Protein AF-L8PJH9-F1 (afdb_monomer)

Radius of gyration: 15.49 Å; Cα contacts (8 Å, |Δi|>4): 117; chains: 1; bounding box: 26×45×36 Å

Sequence (102 aa):
MSVSRTYETGDPGVPNEYGGYQYWFDNEDLSVDLYVEEPAPDDGFFGQVPAMLMARSRSETQNWEMAEKLYARLARLGRYRLVAFADSGMPIDANFDIGDDW

Secondary structure (DSSP, 8-state):
--------TT---EEETTTEEEEEEE-SSEEEEEEEEPPPTT-TTTT---EEEEEEESSTT-HHHHHHHHHHHHHHHTS---EEE-TTS-EEEESS---S--

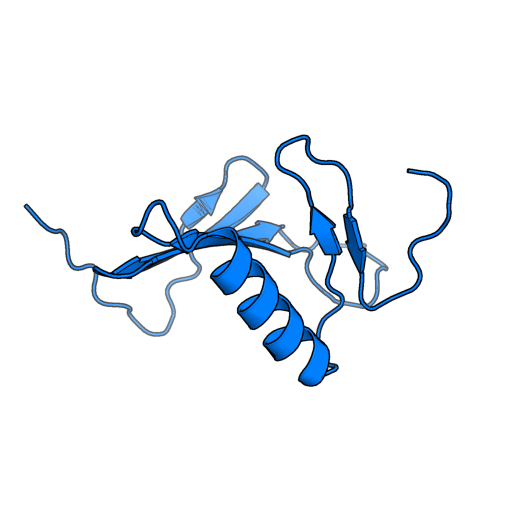Foldseek 3Di:
DDPPDDDDPPDLADQDPQAFHWDWDDDQFKIKIKTWHDDDPPPPPPPDTDMDIDIATPDPPCGVVVVVVVVVVVLVVVPDWDFDADPVRHTDDTSDDDDPPD

Structure (mmCIF, N/CA/C/O backbone):
data_AF-L8PJH9-F1
#
_entry.id   AF-L8PJH9-F1
#
loop_
_atom_site.group_PDB
_atom_site.id
_atom_site.type_symbol
_atom_site.label_atom_id
_atom_site.label_alt_id
_atom_site.label_comp_id
_atom_site.label_asym_id
_atom_site.label_entity_id
_atom_site.label_seq_id
_atom_site.pdbx_PDB_ins_code
_atom_site.Cartn_x
_atom_site.Cartn_y
_atom_site.Cartn_z
_atom_site.occupancy
_atom_site.B_iso_or_equiv
_atom_site.auth_seq_id
_atom_site.auth_comp_id
_atom_site.auth_asym_id
_atom_site.auth_atom_id
_atom_site.pdbx_PDB_model_num
ATOM 1 N N . MET A 1 1 ? -3.443 25.457 12.220 1.00 32.59 1 MET A N 1
ATOM 2 C CA . MET A 1 1 ? -3.409 25.964 10.833 1.00 32.59 1 MET A CA 1
ATOM 3 C C . MET A 1 1 ? -3.430 24.750 9.927 1.00 32.59 1 MET A C 1
ATOM 5 O O . MET A 1 1 ? -2.418 24.072 9.846 1.00 32.59 1 MET A O 1
ATOM 9 N N . SER A 1 2 ? -4.581 24.421 9.344 1.00 32.03 2 SER A N 1
ATOM 10 C CA . SER A 1 2 ? -4.683 23.309 8.394 1.00 32.03 2 SER A CA 1
ATOM 11 C C . SER A 1 2 ? -4.380 23.855 7.005 1.00 32.03 2 SER A C 1
ATOM 13 O O . SER A 1 2 ? -5.083 24.744 6.528 1.00 32.03 2 SER A O 1
ATOM 15 N N . VAL A 1 3 ? -3.291 23.392 6.394 1.00 34.94 3 VAL A N 1
ATOM 16 C CA . VAL A 1 3 ? -2.962 23.732 5.009 1.00 34.94 3 VAL A CA 1
ATOM 17 C C . VAL A 1 3 ? -3.756 22.786 4.121 1.00 34.94 3 VAL A C 1
ATOM 19 O O . VAL A 1 3 ? -3.345 21.658 3.874 1.00 34.94 3 VAL A O 1
ATOM 22 N N . SER A 1 4 ? -4.914 23.242 3.655 1.00 37.66 4 SER A N 1
ATOM 23 C CA . SER A 1 4 ? -5.646 22.573 2.585 1.00 37.66 4 SER A CA 1
ATOM 24 C C . SER A 1 4 ? -4.909 22.852 1.273 1.00 37.66 4 SER A C 1
ATOM 26 O O . SER A 1 4 ? -5.096 23.910 0.675 1.00 37.66 4 SER A O 1
ATOM 28 N N . ARG A 1 5 ? -4.018 21.950 0.842 1.00 49.53 5 ARG A N 1
ATOM 29 C CA . ARG A 1 5 ? -3.511 21.982 -0.537 1.00 49.53 5 ARG A CA 1
ATOM 30 C C . ARG A 1 5 ? -4.596 21.427 -1.449 1.00 49.53 5 ARG A C 1
ATOM 32 O O . ARG A 1 5 ? -4.984 20.269 -1.341 1.00 49.53 5 ARG A O 1
ATOM 39 N N . THR A 1 6 ? -5.117 22.292 -2.306 1.00 42.44 6 THR A N 1
ATOM 40 C CA . THR A 1 6 ? -6.023 21.935 -3.393 1.00 42.44 6 THR A CA 1
ATOM 41 C C . THR A 1 6 ? -5.286 20.988 -4.338 1.00 42.44 6 THR A C 1
ATOM 43 O O . THR A 1 6 ? -4.223 21.340 -4.841 1.00 42.44 6 THR A O 1
ATOM 46 N N . TYR A 1 7 ? -5.828 19.790 -4.555 1.00 43.31 7 TYR A N 1
ATOM 47 C CA . TYR A 1 7 ? -5.308 18.847 -5.543 1.00 43.31 7 TYR A CA 1
ATOM 48 C C . TYR A 1 7 ? -5.562 19.423 -6.938 1.00 43.31 7 TYR A C 1
ATOM 50 O O . TYR A 1 7 ? -6.684 19.361 -7.443 1.00 43.31 7 TYR A O 1
ATOM 58 N N . GLU A 1 8 ? -4.545 20.017 -7.556 1.00 40.03 8 GLU A N 1
ATOM 59 C CA . GLU A 1 8 ? -4.598 20.292 -8.987 1.00 40.03 8 GLU A CA 1
ATOM 60 C C . GLU A 1 8 ? -4.354 18.974 -9.724 1.00 40.03 8 GLU A C 1
ATOM 62 O O . GLU A 1 8 ? -3.351 18.292 -9.512 1.00 40.03 8 GLU A O 1
ATOM 67 N N . THR A 1 9 ? -5.307 18.576 -10.566 1.00 37.03 9 THR A N 1
ATOM 68 C CA . THR A 1 9 ? -5.147 17.464 -11.510 1.00 37.03 9 THR A CA 1
ATOM 69 C C . THR A 1 9 ? -3.883 17.699 -12.342 1.00 37.03 9 THR A C 1
ATOM 71 O O . THR A 1 9 ? -3.904 18.511 -13.264 1.00 37.03 9 THR A O 1
ATOM 74 N N . GLY A 1 10 ? -2.789 17.016 -11.993 1.00 45.91 10 GLY A N 1
ATOM 75 C CA . GLY A 1 10 ? -1.479 17.171 -12.631 1.00 45.91 10 GLY A CA 1
ATOM 76 C C . GLY A 1 10 ? -0.282 17.305 -11.682 1.00 45.91 10 GLY A C 1
ATOM 77 O O . GLY A 1 10 ? 0.837 17.340 -12.182 1.00 45.91 10 GLY A O 1
ATOM 78 N N . ASP A 1 11 ? -0.475 17.367 -10.358 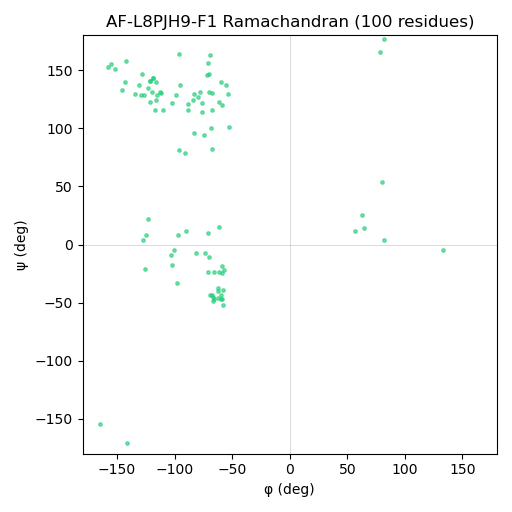1.00 54.84 11 ASP A N 1
ATOM 79 C CA . ASP A 1 11 ? 0.643 17.380 -9.399 1.00 54.84 11 ASP A CA 1
ATOM 80 C C . ASP A 1 11 ? 1.382 16.018 -9.418 1.00 54.84 11 ASP A C 1
ATOM 82 O O . ASP A 1 11 ? 0.765 15.001 -9.083 1.00 54.84 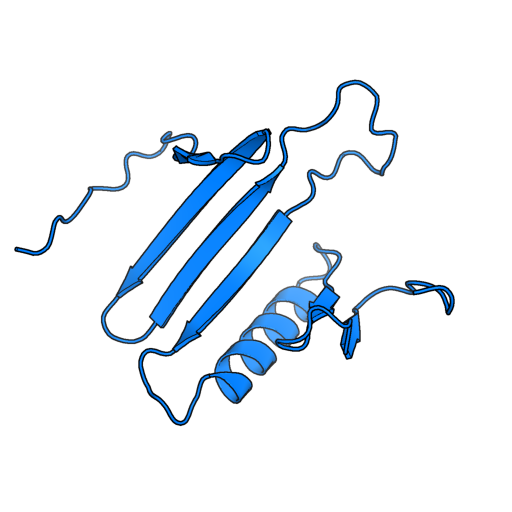11 ASP A O 1
ATOM 86 N N . PRO A 1 12 ? 2.667 15.951 -9.827 1.00 58.62 12 PRO A N 1
ATOM 87 C CA . PRO A 1 12 ? 3.413 14.695 -9.974 1.00 58.62 12 PRO A CA 1
ATOM 88 C C . PRO A 1 12 ? 3.774 14.019 -8.638 1.00 58.62 12 PRO A C 1
ATOM 90 O O . PRO A 1 12 ? 4.552 13.070 -8.628 1.00 58.62 12 PRO A O 1
ATOM 93 N N . GLY A 1 13 ? 3.236 14.489 -7.509 1.00 65.31 13 GLY A N 1
ATOM 94 C CA . GLY A 1 13 ? 3.686 14.091 -6.179 1.00 65.31 13 GLY A CA 1
ATOM 95 C C . GLY A 1 13 ? 4.976 14.817 -5.795 1.00 65.31 13 GLY A C 1
ATOM 96 O O . GLY A 1 13 ? 5.648 15.438 -6.621 1.00 65.31 13 GLY A O 1
ATOM 97 N N . VAL A 1 14 ? 5.334 14.776 -4.514 1.00 79.25 14 VAL A N 1
ATOM 98 C CA . VAL A 1 14 ? 6.580 15.389 -4.034 1.00 79.25 14 VAL A CA 1
ATOM 99 C C . VAL A 1 14 ? 7.728 14.406 -4.265 1.00 79.25 14 VAL A C 1
ATOM 101 O O . VAL A 1 14 ? 7.596 13.253 -3.857 1.00 79.25 14 VAL A O 1
ATOM 104 N N . PRO A 1 15 ? 8.848 14.815 -4.893 1.00 79.44 15 PRO A N 1
ATOM 105 C CA . PRO A 1 15 ? 10.018 13.954 -5.019 1.00 79.44 15 PRO A CA 1
ATOM 106 C C . PRO A 1 15 ? 10.457 13.415 -3.653 1.00 79.44 15 PRO A C 1
ATOM 108 O O . PRO A 1 15 ? 10.592 14.188 -2.702 1.00 79.44 15 PRO A O 1
ATOM 111 N N . ASN A 1 16 ? 10.655 12.103 -3.552 1.00 74.00 16 ASN A N 1
ATOM 112 C CA . ASN A 1 16 ? 11.092 11.447 -2.321 1.00 74.00 16 ASN A CA 1
ATOM 113 C C . ASN A 1 16 ? 12.620 11.238 -2.312 1.00 74.00 16 ASN A C 1
ATOM 115 O O . ASN A 1 16 ? 13.286 11.328 -3.343 1.00 74.00 16 ASN A O 1
ATOM 119 N N . GLU A 1 17 ? 13.189 10.963 -1.137 1.00 71.94 17 GLU A N 1
ATOM 120 C CA . GLU A 1 17 ? 14.641 10.777 -0.966 1.00 71.94 17 GLU A CA 1
ATOM 121 C C . GLU A 1 17 ? 15.193 9.482 -1.591 1.00 71.94 17 GLU A C 1
ATOM 123 O O . GLU A 1 17 ? 16.406 9.330 -1.716 1.00 71.94 17 GLU A O 1
ATOM 128 N N . TYR A 1 18 ? 14.313 8.576 -2.020 1.00 67.25 18 TYR A N 1
ATOM 129 C CA . TYR A 1 18 ? 14.646 7.269 -2.587 1.00 67.25 18 TYR A CA 1
ATOM 130 C C . TYR A 1 18 ? 14.650 7.257 -4.123 1.00 67.25 18 TYR A C 1
ATOM 132 O O . TYR A 1 18 ? 14.793 6.196 -4.719 1.00 67.25 18 TYR A O 1
ATOM 140 N N . GLY A 1 19 ? 14.524 8.423 -4.768 1.00 71.25 19 GLY A N 1
ATOM 141 C CA . GLY A 1 19 ? 14.517 8.525 -6.229 1.00 71.25 19 GLY A CA 1
ATOM 142 C C . GLY A 1 19 ? 13.161 8.166 -6.829 1.00 71.25 19 GLY A C 1
ATOM 143 O O . GLY A 1 19 ? 13.073 7.302 -7.686 1.00 71.25 19 GLY A O 1
ATOM 144 N N . GLY A 1 20 ? 12.093 8.809 -6.359 1.00 80.69 20 GLY A N 1
ATOM 145 C CA . GLY A 1 20 ? 10.734 8.613 -6.858 1.00 80.69 20 GLY A CA 1
ATOM 146 C C . GLY A 1 20 ? 9.787 9.722 -6.406 1.00 80.69 20 GLY A C 1
ATOM 147 O O . GLY A 1 20 ? 10.218 10.832 -6.093 1.00 80.69 20 GLY A O 1
ATOM 148 N N . TYR A 1 21 ? 8.493 9.425 -6.330 1.00 80.94 21 TYR A N 1
ATOM 149 C CA . TYR A 1 21 ? 7.439 10.364 -5.950 1.00 80.94 21 TYR A CA 1
ATOM 150 C C . TYR A 1 21 ? 6.679 9.875 -4.716 1.00 80.94 21 TYR A C 1
ATOM 152 O O . TYR A 1 21 ? 6.391 8.688 -4.574 1.00 80.94 21 TYR A O 1
ATOM 160 N N . GLN A 1 22 ? 6.333 10.791 -3.816 1.00 82.75 22 GLN A N 1
ATOM 161 C CA . GLN A 1 22 ? 5.442 10.553 -2.687 1.00 82.75 22 GLN A CA 1
ATOM 162 C C . GLN A 1 22 ? 4.147 11.343 -2.872 1.00 82.75 22 GLN A C 1
ATOM 164 O O . GLN A 1 22 ? 4.150 12.555 -3.105 1.00 82.75 22 GLN A O 1
ATOM 169 N N . TYR A 1 23 ? 3.030 10.651 -2.696 1.00 80.88 23 TYR A N 1
ATOM 170 C CA . TYR A 1 23 ? 1.693 11.219 -2.637 1.00 80.88 23 TYR A CA 1
ATOM 171 C C . TYR A 1 23 ? 1.136 10.963 -1.243 1.00 80.88 23 TYR A C 1
ATOM 173 O O . TYR A 1 23 ? 1.315 9.875 -0.701 1.00 80.88 23 TYR A O 1
ATOM 181 N N . TRP A 1 24 ? 0.443 11.937 -0.664 1.00 83.12 24 TRP A N 1
ATOM 182 C CA . TRP A 1 24 ? -0.219 11.758 0.623 1.00 83.12 24 TRP A CA 1
ATOM 183 C C . TRP A 1 24 ? -1.680 12.180 0.534 1.00 83.12 24 TRP A C 1
ATOM 185 O O . TRP A 1 24 ? -2.042 13.109 -0.188 1.00 83.12 24 TRP A O 1
ATOM 195 N N . PHE A 1 25 ? -2.515 11.489 1.295 1.00 81.12 25 PHE A N 1
ATOM 196 C CA . PHE A 1 25 ? -3.900 11.849 1.544 1.00 81.12 25 PHE A CA 1
ATOM 197 C C . PHE A 1 25 ? -4.148 11.777 3.045 1.00 81.12 25 PHE A C 1
ATOM 199 O O . PHE A 1 25 ? -3.722 10.835 3.707 1.00 81.12 25 PHE A O 1
ATOM 206 N N . ASP A 1 26 ? -4.852 12.763 3.584 1.00 82.94 26 ASP A N 1
ATOM 207 C CA . ASP A 1 26 ? -5.122 12.842 5.012 1.00 82.94 26 ASP A CA 1
ATOM 208 C C . ASP A 1 26 ? -6.505 13.448 5.255 1.00 82.94 26 ASP A C 1
ATOM 210 O O . ASP A 1 26 ? -6.870 14.458 4.646 1.00 82.94 26 ASP A O 1
ATOM 214 N N . ASN A 1 27 ? -7.281 12.820 6.134 1.00 82.44 27 ASN A N 1
ATOM 215 C CA . ASN A 1 27 ? -8.544 13.348 6.636 1.00 82.44 27 ASN A CA 1
ATOM 216 C C . ASN A 1 27 ? -8.704 13.029 8.136 1.00 82.44 27 ASN A C 1
ATOM 2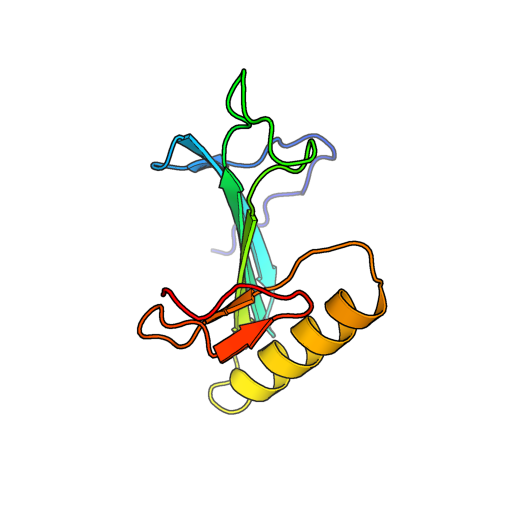18 O O . ASN A 1 27 ? -7.759 12.607 8.799 1.00 82.44 27 ASN A O 1
ATOM 222 N N . GLU A 1 28 ? -9.889 13.275 8.699 1.00 83.06 28 GLU A N 1
ATOM 223 C CA . GLU A 1 28 ? -10.152 13.038 10.126 1.00 83.06 28 GLU A CA 1
ATOM 224 C C . GLU A 1 28 ? -10.103 11.550 10.516 1.00 83.06 28 GLU A C 1
ATOM 226 O O . GLU A 1 28 ? -9.795 11.235 11.665 1.00 83.06 28 GLU A O 1
ATOM 231 N N . ASP A 1 29 ? -10.322 10.644 9.562 1.00 78.44 29 ASP A N 1
ATOM 232 C CA . ASP A 1 29 ? -10.456 9.205 9.797 1.00 78.44 29 ASP A CA 1
ATOM 233 C C . ASP A 1 29 ? -9.157 8.426 9.528 1.00 78.44 29 ASP A C 1
ATOM 235 O O . ASP A 1 29 ? -8.884 7.411 10.181 1.00 78.44 29 ASP A O 1
ATOM 239 N N . LEU A 1 30 ? -8.351 8.870 8.558 1.00 82.31 30 LEU A N 1
ATOM 240 C CA . LEU A 1 30 ? -7.180 8.142 8.076 1.00 82.31 30 LEU A CA 1
ATOM 241 C C . LEU A 1 30 ? -6.113 9.035 7.432 1.00 82.31 30 LEU A C 1
ATOM 243 O O . LEU A 1 30 ? -6.409 10.089 6.869 1.00 82.31 30 LEU A O 1
ATOM 247 N N . SER A 1 31 ? -4.878 8.535 7.448 1.00 83.00 31 SER A N 1
ATOM 248 C CA . SER A 1 31 ? -3.763 9.020 6.639 1.00 83.00 31 SER A CA 1
ATOM 249 C C . SER A 1 31 ? -3.252 7.924 5.704 1.00 83.00 31 SER A C 1
ATOM 251 O O . SER A 1 31 ? -3.242 6.737 6.042 1.00 83.00 31 SER A O 1
ATOM 253 N N . VAL A 1 32 ? -2.855 8.319 4.498 1.00 82.81 32 VAL A N 1
ATOM 254 C CA . VAL A 1 32 ? -2.304 7.443 3.465 1.00 82.81 32 VAL A CA 1
ATOM 255 C C . VAL A 1 32 ? -1.074 8.100 2.862 1.00 82.81 32 VAL A C 1
ATOM 257 O O . VAL A 1 32 ? -1.153 9.238 2.410 1.00 82.81 32 VAL A O 1
ATOM 260 N N . ASP A 1 33 ? 0.020 7.350 2.794 1.00 84.06 33 ASP A N 1
ATOM 261 C CA . ASP A 1 33 ? 1.229 7.684 2.050 1.00 84.06 33 ASP A CA 1
ATOM 262 C C . ASP A 1 33 ? 1.415 6.657 0.926 1.00 84.06 33 ASP A C 1
ATOM 264 O O . ASP A 1 33 ? 1.382 5.449 1.165 1.00 84.06 33 ASP A O 1
ATOM 268 N N . LEU A 1 34 ? 1.613 7.124 -0.303 1.00 82.75 34 LEU A N 1
ATOM 269 C CA . LEU A 1 34 ? 1.956 6.309 -1.463 1.00 82.75 34 LEU A CA 1
ATOM 270 C C . LEU A 1 34 ? 3.329 6.740 -1.969 1.00 82.75 34 LEU A C 1
ATOM 272 O O . LEU A 1 34 ? 3.488 7.857 -2.456 1.00 82.75 34 LEU A O 1
ATOM 276 N N . TYR A 1 35 ? 4.293 5.834 -1.895 1.00 82.50 35 TYR A N 1
ATOM 277 C CA . TYR A 1 35 ? 5.620 5.988 -2.474 1.00 82.50 35 TYR A CA 1
ATOM 278 C C . TYR A 1 35 ? 5.641 5.242 -3.796 1.00 82.50 35 TYR A C 1
ATOM 280 O O . TYR A 1 35 ? 5.247 4.081 -3.849 1.00 82.50 35 TYR A O 1
ATOM 288 N N . VAL A 1 36 ? 6.075 5.907 -4.853 1.00 80.94 36 VAL A N 1
ATOM 289 C CA . VAL A 1 36 ? 6.252 5.340 -6.188 1.00 80.94 36 VAL A CA 1
ATOM 290 C C . VAL A 1 36 ? 7.713 5.545 -6.547 1.00 80.94 36 VAL A C 1
ATOM 292 O O . VAL A 1 36 ? 8.185 6.678 -6.497 1.00 80.94 36 VAL A O 1
ATOM 295 N N . GLU A 1 37 ? 8.442 4.481 -6.855 1.00 78.62 37 GLU A N 1
ATOM 296 C CA . GLU A 1 37 ? 9.843 4.593 -7.282 1.00 78.62 37 GLU A CA 1
ATOM 297 C C . GLU A 1 37 ? 9.929 5.192 -8.695 1.00 78.62 37 GLU A C 1
ATOM 299 O O . GLU A 1 37 ? 8.962 5.152 -9.455 1.00 78.62 37 GLU A O 1
ATOM 304 N N . GLU A 1 38 ? 11.049 5.811 -9.067 1.00 72.25 38 GLU A N 1
ATOM 305 C CA . GLU A 1 38 ? 11.266 6.181 -10.465 1.00 72.25 38 GLU A CA 1
ATOM 306 C C . GLU A 1 38 ? 11.418 4.894 -11.295 1.00 72.25 38 GLU A C 1
ATOM 308 O O . GLU A 1 38 ? 12.180 4.009 -10.905 1.00 72.25 38 GLU A O 1
ATOM 313 N N . PRO A 1 39 ? 10.701 4.743 -12.424 1.00 63.94 39 PRO A N 1
ATOM 314 C CA . PRO A 1 39 ? 10.904 3.595 -13.302 1.00 63.94 39 PRO A CA 1
ATOM 315 C C . PRO A 1 39 ? 12.356 3.567 -13.788 1.00 63.94 39 PRO A C 1
ATOM 317 O O . PRO A 1 39 ? 12.780 4.510 -14.466 1.00 63.94 39 PRO A O 1
ATOM 320 N N . ALA A 1 40 ? 13.118 2.506 -13.498 1.00 62.53 40 ALA A N 1
ATOM 321 C CA . ALA A 1 40 ? 14.468 2.430 -14.029 1.00 62.53 40 ALA A CA 1
ATOM 322 C C . ALA A 1 40 ? 14.419 2.143 -15.545 1.00 62.53 40 ALA A C 1
ATOM 324 O O . ALA A 1 40 ? 13.537 1.422 -16.028 1.00 62.53 40 ALA A O 1
ATOM 325 N N . PRO A 1 41 ? 15.368 2.700 -16.323 1.00 59.06 41 PRO A N 1
ATOM 326 C CA . PRO A 1 41 ? 15.323 2.669 -17.785 1.00 59.06 41 PRO A CA 1
ATOM 327 C C . PRO A 1 41 ? 15.288 1.260 -18.400 1.00 59.06 41 PRO A C 1
ATOM 329 O O . PRO A 1 41 ? 14.781 1.107 -19.509 1.00 59.06 41 PRO A O 1
ATOM 332 N N . ASP A 1 42 ? 15.788 0.253 -17.676 1.00 59.31 42 ASP A N 1
ATOM 333 C CA . ASP A 1 42 ? 15.899 -1.143 -18.114 1.00 59.31 42 ASP A CA 1
ATOM 334 C C . ASP A 1 42 ? 15.181 -2.123 -17.168 1.00 59.31 42 ASP A C 1
ATOM 336 O O . ASP A 1 42 ? 15.486 -3.320 -17.168 1.00 59.31 42 ASP A O 1
ATOM 340 N N . ASP A 1 43 ? 14.215 -1.651 -16.370 1.00 53.38 43 ASP A N 1
ATOM 341 C CA . ASP A 1 43 ? 13.410 -2.515 -15.504 1.00 53.38 43 ASP A CA 1
ATOM 342 C C . ASP A 1 43 ? 12.505 -3.413 -16.356 1.00 53.38 43 ASP A C 1
ATOM 344 O O . ASP A 1 43 ? 11.311 -3.182 -16.555 1.00 53.38 43 ASP A O 1
ATOM 348 N N . GLY A 1 44 ? 13.081 -4.514 -16.841 1.00 46.81 44 GLY A N 1
ATOM 349 C CA . GLY A 1 44 ? 12.415 -5.633 -17.505 1.00 46.81 44 GLY A CA 1
ATOM 350 C C . GLY A 1 44 ? 11.387 -6.357 -16.623 1.00 46.81 44 GLY A C 1
ATOM 351 O O . GLY A 1 44 ? 10.948 -7.456 -16.958 1.00 46.81 44 GLY A O 1
ATOM 352 N N . PHE A 1 45 ? 10.976 -5.756 -15.507 1.00 51.44 45 PHE A N 1
ATOM 353 C CA . PHE A 1 45 ? 9.956 -6.241 -14.595 1.00 51.44 45 PHE A CA 1
ATOM 354 C C . PHE A 1 45 ? 8.578 -5.689 -15.007 1.00 51.44 45 PHE A C 1
ATOM 356 O O . PHE A 1 45 ? 8.044 -4.734 -14.458 1.00 51.44 45 PHE A O 1
ATOM 363 N N . PHE A 1 46 ? 7.983 -6.312 -16.028 1.00 51.62 46 PHE A N 1
ATOM 364 C CA . PHE A 1 46 ? 6.564 -6.181 -16.412 1.00 51.62 46 PHE A CA 1
ATOM 365 C C . PHE A 1 46 ? 6.006 -4.771 -16.721 1.00 51.62 46 PHE A C 1
ATOM 367 O O . PHE A 1 46 ? 4.789 -4.636 -16.855 1.00 51.62 46 PHE A O 1
ATOM 374 N N . GLY A 1 47 ? 6.833 -3.730 -16.872 1.00 57.12 47 GLY A N 1
ATOM 375 C CA . GLY A 1 47 ? 6.353 -2.368 -17.147 1.00 57.12 47 GLY A CA 1
ATOM 376 C C . GLY A 1 47 ? 5.486 -1.780 -16.024 1.00 57.12 47 GLY A C 1
ATOM 377 O O . GLY A 1 47 ? 4.627 -0.938 -16.289 1.00 57.12 47 GLY A O 1
ATOM 378 N N . GLN A 1 48 ? 5.667 -2.254 -14.787 1.00 60.66 48 GLN A N 1
ATOM 379 C CA . GLN A 1 48 ? 4.986 -1.744 -13.598 1.00 60.66 48 GLN A CA 1
ATOM 380 C C . GLN A 1 48 ? 6.004 -1.048 -12.701 1.00 60.66 48 GLN A C 1
ATOM 382 O O . GLN A 1 48 ? 7.046 -1.615 -12.394 1.00 60.66 48 GLN A O 1
ATOM 387 N N . VAL A 1 49 ? 5.682 0.172 -12.279 1.00 68.75 49 VAL A N 1
ATOM 388 C CA . VAL A 1 49 ? 6.520 0.947 -11.363 1.00 68.75 49 VAL A CA 1
ATOM 389 C C . VAL A 1 49 ? 6.289 0.444 -9.934 1.00 68.75 49 VAL A C 1
ATOM 391 O O . VAL A 1 49 ? 5.120 0.387 -9.526 1.00 68.75 49 VAL A O 1
ATOM 394 N N . PRO A 1 50 ? 7.338 0.068 -9.176 1.00 72.00 50 PRO A N 1
ATOM 395 C CA . PRO A 1 50 ? 7.194 -0.317 -7.778 1.00 72.00 50 PRO A CA 1
ATOM 396 C C . PRO A 1 50 ? 6.510 0.783 -6.967 1.00 72.00 50 PRO A C 1
ATOM 398 O O . PRO A 1 50 ? 6.800 1.973 -7.123 1.00 72.00 50 PRO A O 1
ATOM 401 N N . ALA A 1 51 ? 5.582 0.380 -6.101 1.00 78.56 51 ALA A N 1
ATOM 402 C CA . ALA A 1 51 ? 4.883 1.303 -5.227 1.00 78.56 51 ALA A CA 1
ATOM 403 C C . ALA A 1 51 ? 4.627 0.696 -3.846 1.00 78.56 51 ALA A C 1
ATOM 405 O O . ALA A 1 51 ? 4.237 -0.466 -3.726 1.00 78.56 51 ALA A O 1
ATOM 406 N N . MET A 1 52 ? 4.790 1.515 -2.809 1.00 80.00 52 MET A N 1
ATOM 407 C CA . MET A 1 52 ? 4.506 1.180 -1.419 1.00 80.00 52 MET A CA 1
ATOM 408 C C . MET A 1 52 ? 3.384 2.074 -0.898 1.00 80.00 52 MET A C 1
ATOM 410 O O . MET A 1 52 ? 3.482 3.298 -0.940 1.00 80.00 52 MET A O 1
ATOM 414 N N . LEU A 1 53 ? 2.321 1.457 -0.386 1.00 82.69 53 LEU A N 1
ATOM 415 C CA . LEU A 1 53 ? 1.176 2.149 0.196 1.00 82.69 53 LEU A CA 1
ATOM 416 C C . LEU A 1 53 ? 1.160 1.919 1.708 1.00 82.69 53 LEU A C 1
ATOM 418 O O . LEU A 1 53 ? 0.949 0.796 2.158 1.00 82.69 53 LEU A O 1
ATOM 422 N N . MET A 1 54 ? 1.327 2.981 2.488 1.00 80.81 54 MET A N 1
ATOM 423 C CA . MET A 1 54 ? 1.112 2.961 3.931 1.00 80.81 54 MET A CA 1
ATOM 424 C C . MET A 1 54 ? -0.228 3.614 4.246 1.00 80.81 54 MET A C 1
ATOM 426 O O . MET A 1 54 ? -0.439 4.778 3.924 1.00 80.81 54 MET A O 1
ATOM 430 N N . ALA A 1 55 ? -1.130 2.884 4.897 1.00 78.88 55 ALA A N 1
ATOM 431 C CA . ALA A 1 55 ? -2.410 3.411 5.356 1.00 78.88 55 ALA A CA 1
ATOM 432 C C . ALA A 1 55 ? -2.504 3.277 6.876 1.00 78.88 55 ALA A C 1
ATOM 434 O O . ALA A 1 55 ? -2.241 2.208 7.424 1.00 78.88 55 ALA A O 1
ATOM 435 N N . ARG A 1 56 ? -2.881 4.357 7.558 1.00 78.50 56 ARG A N 1
ATOM 436 C CA . ARG A 1 5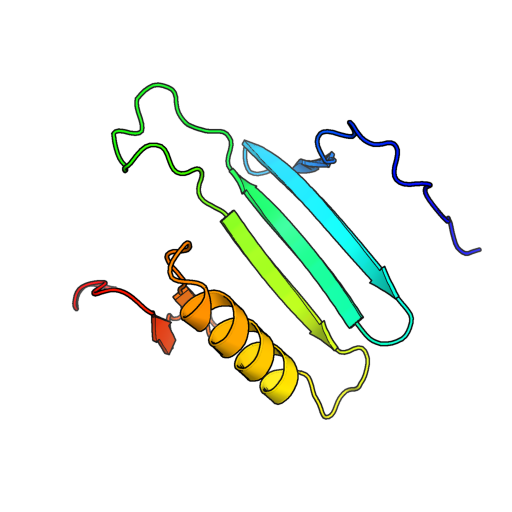6 ? -3.055 4.393 9.012 1.00 78.50 56 ARG A CA 1
ATOM 437 C C . ARG A 1 56 ? -4.425 4.979 9.320 1.00 78.50 56 ARG A C 1
ATOM 439 O O . ARG A 1 56 ? -4.767 6.053 8.830 1.00 78.50 56 ARG A O 1
ATOM 446 N N . SER A 1 57 ? -5.217 4.294 10.134 1.00 78.62 57 SER A N 1
ATOM 447 C CA . SER A 1 57 ? -6.369 4.923 10.773 1.00 78.62 57 SER A CA 1
ATOM 448 C C . SER A 1 57 ? -5.876 5.922 11.818 1.00 78.62 57 SER A C 1
ATOM 450 O O . SER A 1 57 ? -4.852 5.727 12.477 1.00 78.62 57 SER A O 1
ATOM 452 N N . ARG A 1 58 ? -6.629 7.005 11.996 1.00 76.19 58 ARG A N 1
ATOM 453 C CA . ARG A 1 58 ? -6.446 7.915 13.132 1.00 76.19 58 ARG A CA 1
ATOM 454 C C . ARG A 1 58 ? -7.121 7.402 14.407 1.00 76.19 58 ARG A C 1
ATOM 456 O O . ARG A 1 58 ? -6.924 7.974 15.474 1.00 76.19 58 ARG A O 1
ATOM 463 N N . SER A 1 59 ? -7.887 6.314 14.308 1.00 73.25 59 SER A N 1
ATOM 464 C CA . SER A 1 59 ? -8.423 5.572 15.445 1.00 73.25 59 SER A CA 1
ATOM 465 C C . SER A 1 59 ? -7.429 4.499 15.891 1.00 73.25 59 SER A C 1
ATOM 467 O O . SER A 1 59 ? -7.108 3.586 15.129 1.00 73.25 59 SER A O 1
ATOM 469 N N . GLU A 1 60 ? -6.977 4.566 17.146 1.00 63.72 60 GLU A N 1
ATOM 470 C CA . GLU A 1 60 ? -5.995 3.622 17.709 1.00 63.72 60 GLU A CA 1
ATOM 471 C C . GLU A 1 60 ? -6.453 2.152 17.673 1.00 63.72 60 GLU A C 1
ATOM 473 O O . GLU A 1 60 ? -5.631 1.244 17.763 1.00 63.72 60 GLU A O 1
ATOM 478 N N . THR A 1 61 ? -7.753 1.889 17.513 1.00 63.84 61 THR A N 1
ATOM 479 C CA . THR A 1 61 ? -8.328 0.540 17.598 1.00 63.84 61 THR A CA 1
ATOM 480 C C . THR A 1 61 ? -8.611 -0.122 16.247 1.00 63.84 61 THR A C 1
ATOM 482 O O . THR A 1 61 ? -8.993 -1.291 16.239 1.00 63.84 61 THR A O 1
ATOM 485 N N . GLN A 1 62 ? -8.419 0.566 15.109 1.00 68.81 62 GLN A N 1
ATOM 486 C CA . GLN A 1 62 ? -8.897 0.087 13.793 1.00 68.81 62 GLN A CA 1
ATOM 487 C C . GLN A 1 62 ? -7.830 -0.015 12.689 1.00 68.81 62 GLN A C 1
ATOM 489 O O . GLN A 1 62 ? -8.166 -0.285 11.535 1.00 68.81 62 GLN A O 1
ATOM 494 N N . ASN A 1 63 ? -6.546 0.160 13.012 1.00 70.25 63 ASN A N 1
ATOM 495 C CA . ASN A 1 63 ? -5.470 0.133 12.011 1.00 70.25 63 ASN A CA 1
ATOM 496 C C . ASN A 1 63 ? -5.385 -1.195 11.241 1.00 70.25 63 ASN A C 1
ATOM 4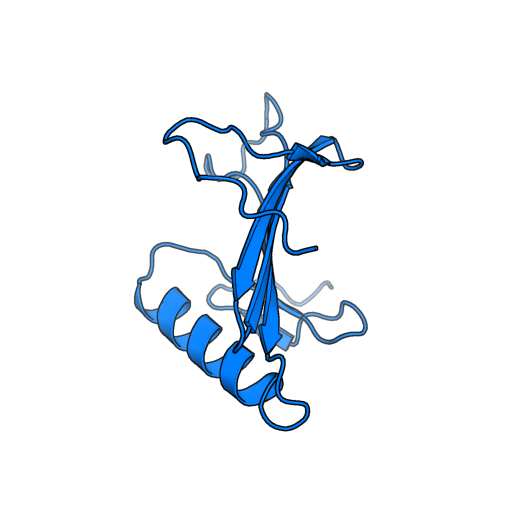98 O O . ASN A 1 63 ? -5.325 -1.188 10.012 1.00 70.25 63 ASN A O 1
ATOM 502 N N . TRP A 1 64 ? -5.438 -2.327 11.945 1.00 74.75 64 TRP A N 1
ATOM 503 C CA . TRP A 1 64 ? -5.319 -3.652 11.328 1.00 74.75 64 TRP A CA 1
ATOM 504 C C . TRP A 1 64 ? -6.546 -4.001 10.468 1.00 74.75 64 TRP A C 1
ATOM 506 O O . TRP A 1 64 ? -6.390 -4.415 9.323 1.00 74.75 64 TRP A O 1
ATOM 516 N N . GLU A 1 65 ? -7.767 -3.727 10.947 1.00 80.69 65 GLU A N 1
ATOM 517 C CA . GLU A 1 65 ? -8.989 -3.963 10.164 1.00 80.69 65 GLU A CA 1
ATOM 518 C C . GLU A 1 65 ? -9.025 -3.125 8.884 1.00 80.69 65 GLU A C 1
ATOM 520 O O . GLU A 1 65 ? -9.539 -3.558 7.850 1.00 80.69 65 GLU A O 1
ATOM 525 N N . MET A 1 66 ? -8.532 -1.886 8.960 1.00 80.00 66 MET A N 1
ATOM 526 C CA . MET A 1 66 ? -8.453 -1.001 7.808 1.00 80.00 66 MET A CA 1
ATOM 527 C C . MET A 1 66 ? -7.449 -1.530 6.780 1.00 80.00 66 MET A C 1
ATOM 529 O O . MET A 1 66 ? -7.778 -1.571 5.591 1.00 80.00 66 MET A O 1
ATOM 533 N N . ALA A 1 67 ? -6.268 -1.965 7.228 1.00 78.69 67 ALA A N 1
ATOM 534 C CA . ALA A 1 67 ? -5.260 -2.571 6.366 1.00 78.69 67 ALA A CA 1
ATOM 535 C C . ALA A 1 67 ? -5.802 -3.831 5.665 1.00 78.69 67 ALA A C 1
ATOM 537 O O . ALA A 1 67 ? -5.715 -3.935 4.440 1.00 78.69 67 ALA A O 1
ATOM 538 N N . GLU A 1 68 ? -6.468 -4.727 6.401 1.00 83.62 68 GLU A N 1
ATOM 539 C CA . GLU A 1 68 ? -7.085 -5.937 5.841 1.00 83.62 68 GLU A CA 1
ATOM 540 C C . GLU A 1 68 ? -8.185 -5.619 4.814 1.00 83.62 68 GLU A C 1
ATOM 542 O O . GLU A 1 68 ? -8.203 -6.180 3.714 1.00 83.62 68 GLU A O 1
ATOM 547 N N . LYS A 1 69 ? -9.091 -4.675 5.118 1.00 84.75 69 LYS A N 1
ATOM 548 C CA . LYS A 1 69 ? -10.161 -4.250 4.192 1.00 84.75 69 LYS A CA 1
ATOM 549 C C . LYS A 1 69 ? -9.593 -3.633 2.913 1.00 84.75 69 LYS A C 1
ATOM 551 O O . LYS A 1 69 ? -10.131 -3.865 1.825 1.00 84.75 69 LYS A O 1
ATOM 556 N N . LEU A 1 70 ? -8.530 -2.838 3.032 1.00 84.44 70 LEU A N 1
ATOM 557 C CA . LEU A 1 70 ? -7.854 -2.218 1.897 1.00 84.44 70 LEU A CA 1
ATOM 558 C C . LEU A 1 70 ? -7.184 -3.275 1.016 1.00 84.44 70 LEU A C 1
ATOM 560 O O . LEU A 1 70 ? -7.424 -3.289 -0.194 1.00 84.44 70 LEU A O 1
ATOM 564 N N . TYR A 1 71 ? -6.430 -4.192 1.622 1.00 86.38 71 TYR A N 1
ATOM 565 C CA . TYR A 1 71 ? -5.795 -5.302 0.920 1.00 86.38 71 TYR A CA 1
ATOM 566 C C . TYR A 1 71 ? -6.830 -6.159 0.181 1.00 86.38 71 TYR A C 1
ATOM 568 O O . TYR A 1 71 ? -6.743 -6.319 -1.037 1.00 86.38 71 TYR A O 1
ATOM 576 N N . ALA A 1 72 ? -7.886 -6.606 0.869 1.00 88.62 72 ALA A N 1
ATOM 577 C CA . ALA A 1 72 ? -8.954 -7.406 0.268 1.00 88.62 72 ALA A CA 1
ATOM 578 C C . ALA A 1 72 ? -9.633 -6.683 -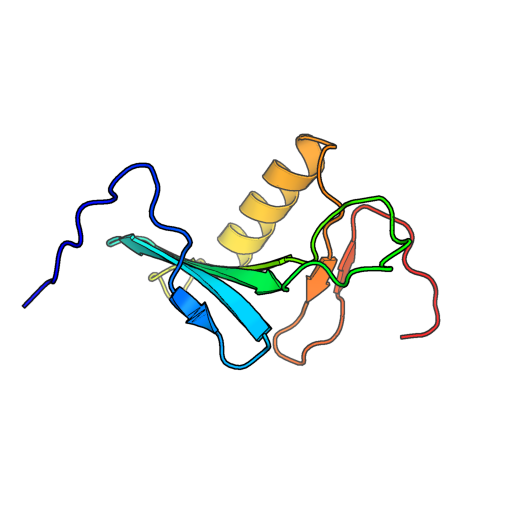0.910 1.00 88.62 72 ALA A C 1
ATOM 580 O O . ALA A 1 72 ? -9.940 -7.291 -1.943 1.00 88.62 72 ALA A O 1
ATOM 581 N N . ARG A 1 73 ? -9.852 -5.364 -0.795 1.00 89.25 73 ARG A N 1
ATOM 582 C CA . ARG A 1 73 ? -10.429 -4.555 -1.875 1.00 89.25 73 ARG A CA 1
ATOM 583 C C . ARG A 1 73 ? -9.505 -4.482 -3.087 1.00 89.25 73 ARG A C 1
ATOM 585 O O . ARG A 1 73 ? -10.004 -4.650 -4.200 1.00 89.25 73 ARG A O 1
ATOM 592 N N . LEU A 1 74 ? -8.216 -4.212 -2.886 1.00 86.81 74 LEU A N 1
ATOM 593 C CA . LEU A 1 74 ? -7.231 -4.105 -3.964 1.00 86.81 74 LEU A CA 1
ATOM 594 C C . LEU A 1 74 ? -7.000 -5.462 -4.640 1.00 86.81 74 LEU A C 1
ATOM 596 O O . LEU A 1 74 ? -7.013 -5.533 -5.869 1.00 86.81 74 LEU A O 1
ATOM 600 N N . ALA A 1 75 ? -6.886 -6.540 -3.860 1.00 86.94 75 ALA A N 1
ATOM 601 C CA . ALA A 1 75 ? -6.703 -7.896 -4.368 1.00 86.94 75 ALA A CA 1
ATOM 602 C C . ALA A 1 75 ? -7.871 -8.308 -5.273 1.00 86.94 75 ALA A C 1
ATOM 604 O O . ALA A 1 75 ? -7.664 -8.799 -6.382 1.00 86.94 75 ALA A O 1
ATOM 605 N N . ARG A 1 76 ? -9.109 -7.999 -4.862 1.00 88.81 76 ARG A N 1
ATOM 606 C CA . ARG A 1 76 ? -10.321 -8.269 -5.651 1.00 88.81 76 ARG A CA 1
ATOM 607 C C . ARG A 1 76 ? -10.353 -7.544 -7.002 1.00 88.81 76 ARG A C 1
ATOM 609 O O . ARG A 1 76 ? -11.053 -7.996 -7.903 1.00 88.81 76 ARG A O 1
ATOM 616 N N . LEU A 1 77 ? -9.635 -6.429 -7.168 1.00 88.50 77 LEU A N 1
ATOM 617 C CA . LEU A 1 77 ? -9.554 -5.748 -8.467 1.00 88.50 77 LEU A CA 1
ATOM 618 C C . LEU A 1 77 ? -8.731 -6.544 -9.489 1.00 88.50 77 LEU A C 1
ATOM 620 O O . LEU A 1 77 ? -8.922 -6.332 -10.684 1.00 88.50 77 LEU A O 1
ATOM 624 N N . GLY A 1 78 ? -7.820 -7.420 -9.044 1.00 80.31 78 GLY A N 1
ATOM 625 C CA . GLY A 1 78 ? -6.993 -8.264 -9.915 1.00 80.31 78 GLY A CA 1
ATOM 626 C C . GLY A 1 78 ? -6.008 -7.499 -10.809 1.00 80.31 78 GLY A C 1
ATOM 627 O O . GLY A 1 78 ? -5.505 -8.056 -11.778 1.00 80.31 78 GLY A O 1
ATOM 628 N N . ARG A 1 79 ? -5.764 -6.212 -10.525 1.00 81.56 79 ARG A N 1
ATOM 629 C CA . ARG A 1 79 ? -4.901 -5.324 -11.332 1.00 81.56 79 ARG A CA 1
ATOM 630 C C . ARG A 1 79 ? -3.516 -5.100 -10.737 1.00 81.56 79 ARG A C 1
ATOM 632 O O . ARG A 1 79 ? -2.634 -4.621 -11.438 1.00 81.56 79 ARG A O 1
ATOM 639 N N . TYR A 1 80 ? -3.355 -5.403 -9.454 1.00 80.81 80 TYR A N 1
ATOM 640 C CA . TYR A 1 80 ? -2.173 -5.062 -8.675 1.00 80.81 80 TYR A CA 1
ATOM 641 C C . TYR A 1 80 ? -1.549 -6.331 -8.112 1.00 80.81 80 TYR A C 1
ATOM 643 O O . TYR A 1 80 ? -2.276 -7.220 -7.662 1.00 80.81 80 TYR A O 1
ATOM 651 N N . ARG A 1 81 ? -0.218 -6.393 -8.114 1.00 79.62 81 ARG A N 1
ATOM 652 C CA . ARG A 1 81 ? 0.540 -7.306 -7.258 1.00 79.62 81 ARG A CA 1
ATOM 653 C C . ARG A 1 81 ? 0.687 -6.638 -5.899 1.00 79.62 81 ARG A C 1
ATOM 655 O O . ARG A 1 81 ? 1.110 -5.489 -5.830 1.00 79.62 81 ARG A O 1
ATOM 662 N N . LEU A 1 82 ? 0.259 -7.320 -4.849 1.00 85.81 82 LEU A N 1
ATOM 663 C CA . LEU A 1 82 ? 0.168 -6.775 -3.501 1.00 85.81 82 LEU A CA 1
ATOM 664 C C . LEU A 1 82 ? 0.986 -7.645 -2.562 1.00 85.81 82 LEU A C 1
ATOM 666 O O . LEU A 1 82 ? 0.853 -8.866 -2.609 1.00 85.81 82 LEU A O 1
ATOM 670 N N . VAL A 1 83 ? 1.771 -7.000 -1.704 1.00 86.50 83 VAL A N 1
ATOM 671 C CA . VAL A 1 83 ? 2.469 -7.625 -0.580 1.00 86.50 83 VAL A CA 1
ATOM 672 C C . VAL A 1 83 ? 2.107 -6.834 0.671 1.00 86.50 83 VAL A C 1
ATOM 674 O O . VAL A 1 83 ? 2.191 -5.604 0.674 1.00 86.50 83 VAL A O 1
ATOM 677 N N . ALA A 1 84 ? 1.662 -7.528 1.712 1.00 85.88 84 ALA A N 1
ATOM 678 C CA . ALA A 1 84 ? 1.457 -6.963 3.035 1.00 85.88 84 ALA A CA 1
ATOM 679 C C . ALA A 1 84 ? 2.696 -7.234 3.891 1.00 85.88 84 ALA A C 1
ATOM 681 O O . ALA A 1 84 ? 3.225 -8.345 3.876 1.00 85.88 84 ALA A O 1
ATOM 682 N N . PHE A 1 85 ? 3.129 -6.235 4.656 1.00 82.62 85 PHE A N 1
ATOM 683 C CA . PHE A 1 85 ? 4.288 -6.327 5.540 1.00 82.62 85 PHE A CA 1
ATOM 684 C C . PHE A 1 85 ? 3.867 -6.108 6.995 1.00 82.62 85 PHE A C 1
ATOM 686 O O . PHE A 1 85 ? 3.001 -5.280 7.278 1.00 82.62 85 PHE A O 1
ATOM 693 N N . ALA A 1 86 ? 4.494 -6.837 7.915 1.00 79.31 86 ALA A N 1
ATOM 694 C CA . ALA A 1 86 ? 4.488 -6.508 9.333 1.00 79.31 86 ALA A CA 1
ATOM 695 C C . ALA A 1 86 ? 5.310 -5.235 9.591 1.00 79.31 86 ALA A C 1
ATOM 697 O O . ALA A 1 86 ? 6.174 -4.873 8.793 1.00 79.31 86 ALA A O 1
ATOM 698 N N . ASP A 1 87 ? 5.128 -4.617 10.761 1.00 73.19 87 ASP A N 1
ATOM 699 C CA . ASP A 1 87 ? 5.900 -3.434 11.181 1.00 73.19 87 ASP A CA 1
ATOM 700 C C . ASP A 1 87 ? 7.423 -3.671 11.199 1.00 73.19 87 ASP A C 1
ATOM 702 O O . ASP A 1 87 ? 8.208 -2.731 11.112 1.00 73.19 87 ASP A O 1
ATOM 706 N N . SER A 1 88 ? 7.859 -4.932 11.295 1.00 77.69 88 SER A N 1
ATOM 707 C CA . SER A 1 88 ? 9.266 -5.334 11.194 1.00 77.69 88 SER A CA 1
ATOM 708 C C . SER A 1 88 ? 9.834 -5.287 9.771 1.00 77.69 88 SER A C 1
ATOM 710 O O . SER A 1 88 ? 11.027 -5.522 9.596 1.00 77.69 88 SER A O 1
ATOM 712 N N . GLY A 1 89 ? 8.998 -5.037 8.760 1.00 75.25 89 GLY A N 1
ATOM 713 C CA . GLY A 1 89 ? 9.351 -5.145 7.346 1.00 75.25 89 GLY A CA 1
ATOM 714 C C . GLY A 1 89 ? 9.279 -6.571 6.791 1.00 75.25 89 GLY A C 1
ATOM 715 O O . GLY A 1 89 ? 9.606 -6.776 5.628 1.00 75.25 89 GLY A O 1
ATOM 716 N N . MET A 1 90 ? 8.840 -7.556 7.584 1.00 82.44 90 MET A N 1
ATOM 717 C CA . MET A 1 90 ? 8.658 -8.933 7.108 1.00 82.44 90 MET A CA 1
ATOM 718 C C . MET A 1 90 ? 7.360 -9.066 6.301 1.00 82.44 90 MET A C 1
ATOM 720 O O . MET A 1 90 ? 6.315 -8.644 6.802 1.00 82.44 90 MET A O 1
ATOM 724 N N . PRO A 1 91 ? 7.376 -9.678 5.104 1.00 82.38 91 PRO A N 1
ATOM 725 C CA . PRO A 1 91 ? 6.154 -10.016 4.380 1.00 82.38 91 PRO A CA 1
ATOM 726 C C . PRO A 1 91 ? 5.265 -10.954 5.206 1.00 82.38 91 PRO A C 1
ATOM 728 O O . PRO A 1 91 ? 5.760 -11.875 5.854 1.00 82.38 91 PRO A O 1
ATOM 731 N N . ILE A 1 92 ? 3.951 -10.730 5.176 1.00 86.31 92 ILE A N 1
ATOM 732 C CA . ILE A 1 92 ? 2.956 -11.555 5.883 1.00 86.31 92 ILE A CA 1
ATOM 733 C C . ILE A 1 92 ? 1.850 -12.100 4.974 1.00 86.31 92 ILE A C 1
ATOM 735 O O . ILE A 1 92 ? 1.209 -13.080 5.342 1.00 86.31 92 ILE A O 1
ATOM 739 N N . ASP A 1 93 ? 1.619 -11.490 3.808 1.00 88.56 93 ASP A N 1
ATOM 740 C CA . ASP A 1 93 ? 0.660 -11.970 2.806 1.00 88.56 93 ASP A CA 1
ATOM 741 C C . ASP A 1 93 ? 1.004 -11.411 1.415 1.00 88.56 93 ASP A C 1
ATOM 743 O O . ASP A 1 93 ? 1.576 -10.321 1.306 1.00 88.56 93 ASP A O 1
ATOM 747 N N . ALA A 1 94 ? 0.632 -12.128 0.354 1.00 89.00 94 ALA A N 1
ATOM 748 C CA . ALA A 1 94 ? 0.667 -11.625 -1.015 1.00 89.00 94 ALA A CA 1
ATOM 749 C C . ALA A 1 94 ? -0.375 -12.296 -1.912 1.00 89.00 94 ALA A C 1
ATOM 751 O O . ALA A 1 94 ? -0.730 -13.462 -1.749 1.00 89.00 94 ALA A O 1
ATOM 752 N N . ASN A 1 95 ? -0.839 -11.563 -2.928 1.00 88.81 95 ASN A N 1
ATOM 753 C CA . ASN A 1 95 ? -1.805 -12.080 -3.905 1.00 88.81 95 ASN A CA 1
ATOM 754 C C . ASN A 1 95 ? -1.150 -12.742 -5.132 1.00 88.81 95 ASN A C 1
ATOM 756 O O . ASN A 1 95 ? -1.819 -12.998 -6.135 1.00 88.81 95 ASN A O 1
ATOM 760 N N . PHE A 1 96 ? 0.156 -12.979 -5.064 1.00 85.31 96 PHE A N 1
ATOM 761 C CA . PHE A 1 96 ? 0.964 -13.652 -6.070 1.00 85.31 96 PHE A CA 1
ATOM 762 C C . PHE A 1 96 ? 1.999 -14.525 -5.367 1.00 85.31 96 PHE A C 1
ATOM 764 O O . PHE A 1 96 ? 2.303 -14.298 -4.200 1.00 85.31 96 PHE A O 1
ATOM 771 N N . ASP A 1 97 ? 2.508 -15.530 -6.076 1.00 84.56 97 ASP A N 1
ATOM 772 C CA . ASP A 1 97 ? 3.618 -16.321 -5.563 1.00 84.56 97 ASP A CA 1
ATOM 773 C C . ASP A 1 97 ? 4.879 -15.469 -5.565 1.00 84.56 97 ASP A C 1
ATOM 775 O O . ASP A 1 97 ? 5.203 -14.779 -6.537 1.00 84.56 97 ASP A O 1
ATOM 779 N N . ILE A 1 98 ? 5.544 -15.509 -4.434 1.00 74.62 98 ILE A N 1
ATOM 780 C CA . ILE A 1 98 ? 6.608 -14.610 -4.083 1.00 74.62 98 ILE A CA 1
ATOM 781 C C . ILE A 1 98 ? 7.878 -15.375 -3.638 1.00 74.62 98 ILE A C 1
ATOM 783 O O . ILE A 1 98 ? 8.902 -14.758 -3.358 1.00 74.62 98 ILE A O 1
ATOM 787 N N . GLY A 1 99 ? 7.854 -16.715 -3.713 1.00 73.56 99 GLY A N 1
ATOM 788 C CA . GLY A 1 99 ? 8.982 -17.594 -3.388 1.00 73.56 99 GLY A CA 1
ATOM 789 C C . GLY A 1 99 ? 9.123 -17.870 -1.890 1.00 73.56 99 GLY A C 1
ATOM 790 O O . GLY A 1 99 ? 8.357 -17.342 -1.094 1.00 73.56 99 GLY A O 1
ATOM 791 N N . ASP A 1 100 ? 10.091 -18.711 -1.513 1.00 68.81 100 ASP A N 1
ATOM 792 C CA . ASP A 1 100 ? 10.417 -19.043 -0.110 1.00 68.81 100 ASP A CA 1
ATOM 793 C C . ASP A 1 100 ? 11.691 -18.320 0.401 1.00 68.81 100 ASP A C 1
ATOM 795 O O . ASP A 1 100 ? 11.975 -18.358 1.598 1.00 68.81 100 ASP A O 1
ATOM 799 N N . ASP A 1 101 ? 12.453 -17.654 -0.480 1.00 58.75 101 ASP A N 1
ATOM 800 C CA . ASP A 1 101 ? 13.740 -16.998 -0.173 1.00 58.75 101 ASP A CA 1
ATOM 801 C C . ASP A 1 101 ? 13.571 -15.494 0.124 1.00 58.75 101 ASP A C 1
ATOM 803 O O . ASP A 1 101 ? 13.805 -14.644 -0.738 1.00 58.75 101 ASP A O 1
ATOM 807 N N . TRP A 1 102 ? 13.187 -15.175 1.360 1.00 59.72 102 TRP A N 1
ATOM 808 C CA . TRP A 1 102 ? 13.010 -13.805 1.866 1.00 59.72 102 TRP A CA 1
ATOM 8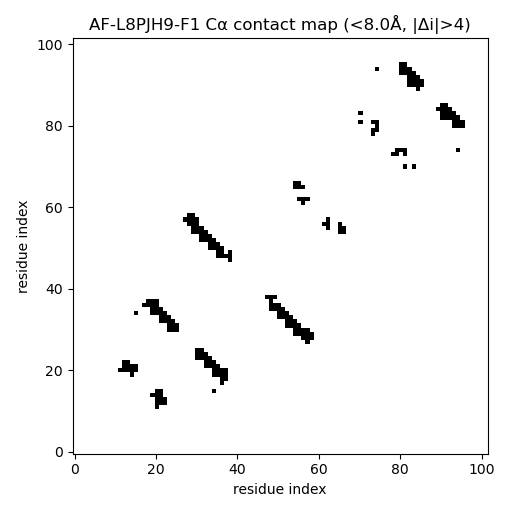09 C C . TRP A 1 102 ? 14.057 -13.414 2.889 1.00 59.72 102 TRP A C 1
ATOM 811 O O . TRP A 1 102 ? 14.218 -14.171 3.876 1.00 59.72 102 TRP A O 1
#

Mean predicted aligned error: 10.46 Å

Organism: NCBI:txid1160705

Solvent-accessible surface area (backbone atoms only — not comparable to full-atom values): 6613 Å² total; per-residue (Å²): 136,85,82,81,76,79,85,57,95,80,71,81,48,48,77,40,98,85,55,26,27,34,43,7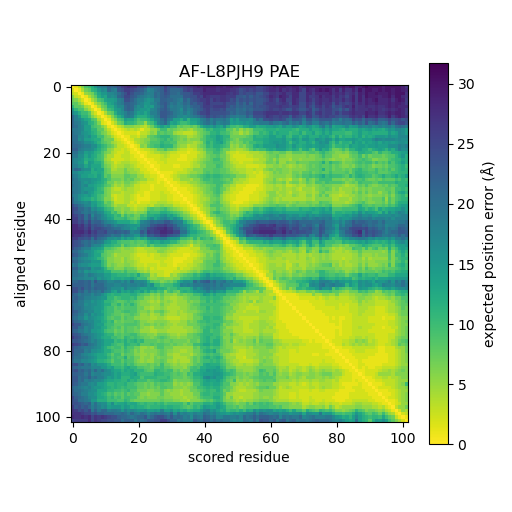6,50,77,61,90,62,35,40,36,40,36,40,33,50,53,73,58,97,78,56,84,59,86,85,60,64,59,69,48,78,50,69,39,46,68,47,94,88,42,38,66,63,50,48,50,54,50,49,55,55,49,53,72,65,71,80,61,90,47,73,42,62,45,97,88,69,45,78,76,49,58,82,56,94,80,80,88,90,125

Nearest PDB structures (foldseek):
  4khb-assembly4_G  TM=4.156E-01  e=1.268E+00  Thermochaetoides thermophila DSM 1495
  7r5j-assembly1_P0  TM=2.820E-01  e=5.087E-01  Homo sapiens
  7tdz-assembly1_C  TM=2.956E-01  e=1.056E+00  Xenopus laevis
  7wb4-assembly1_B  TM=2.725E-01  e=2.972E+00  Xenopus laevis
  8whx-assembly1_r  TM=1.958E-01  e=2.330E+00  Mycolicibacterium smegmatis MC2 155

pLDDT: mean 72.72, std 14.67, range [32.03, 89.25]